Protein AF-A0A1Y6BQ64-F1 (afdb_monomer_lite)

pLDDT: mean 78.05, std 11.71, range [38.41, 90.88]

Sequence (119 aa):
MSRIVDLTEYKQQRKKLFLEKNKTFLDDYIRGFIYSHCQLSYDVFQQHYLNARQQDNEMAWDYLDFRDTLAEVVTDVIGASLWTDIQRQPWFRKGLLNRDEVMDRMISLFIIGAAVAEG

Secondary structure (DSSP, 8-state):
------HHHHHHHHHHHHHHHHHHHHHHHHHHHHHHH--S-HHHHHHHHHHHHHHTT-----HHHHHHHHHHHHHHHTHHHHHHHHHTSTT--BTTB-HHHHHHHHHHHHHTTTT----

Organism: NCBI:txid1513793

Radius of gyration: 17.94 Å; chains: 1; bounding box: 53×29×52 Å

Structure (mmCIF, N/CA/C/O backbone):
data_AF-A0A1Y6BQ64-F1
#
_entry.id   AF-A0A1Y6BQ64-F1
#
loop_
_atom_site.group_PDB
_atom_site.id
_atom_site.type_symbol
_atom_site.label_atom_id
_atom_site.label_alt_id
_atom_site.label_comp_id
_atom_site.label_asym_id
_atom_site.label_entity_id
_atom_site.label_seq_id
_atom_site.pdbx_PDB_ins_code
_atom_site.Cartn_x
_atom_site.Cartn_y
_atom_site.Cartn_z
_atom_site.occupancy
_atom_site.B_iso_or_equiv
_atom_site.auth_seq_id
_atom_site.auth_comp_id
_atom_site.auth_asym_id
_atom_site.auth_atom_id
_atom_site.pdbx_PDB_model_num
ATOM 1 N N . MET A 1 1 ? -37.102 1.822 22.777 1.00 38.41 1 MET A N 1
ATOM 2 C CA . MET A 1 1 ? -36.944 1.789 21.308 1.00 38.41 1 MET A CA 1
ATOM 3 C C . MET A 1 1 ? -35.532 1.318 21.004 1.00 38.41 1 MET A C 1
ATOM 5 O O . MET A 1 1 ? -34.594 2.068 21.242 1.00 38.41 1 MET A O 1
ATOM 9 N N . SER A 1 2 ? -35.367 0.056 20.606 1.00 43.22 2 SER A N 1
ATOM 10 C CA . SER A 1 2 ? -34.052 -0.482 20.241 1.00 43.22 2 SER A CA 1
ATOM 11 C C . SER A 1 2 ? -33.639 0.145 18.912 1.00 43.22 2 SER A C 1
ATOM 13 O O . SER A 1 2 ? -34.319 -0.056 17.907 1.00 43.22 2 SER A O 1
ATOM 15 N N . ARG A 1 3 ? -32.586 0.971 18.909 1.00 58.03 3 ARG A N 1
ATOM 16 C CA . ARG A 1 3 ? -31.975 1.432 17.660 1.00 58.03 3 ARG A CA 1
ATOM 17 C C . ARG A 1 3 ? -31.330 0.206 17.032 1.00 58.03 3 ARG A C 1
ATOM 19 O O . ARG A 1 3 ? -30.329 -0.285 17.546 1.00 58.03 3 ARG A O 1
ATOM 26 N N . ILE A 1 4 ? -31.927 -0.301 15.957 1.00 62.22 4 ILE A N 1
ATOM 27 C CA . ILE A 1 4 ? -31.268 -1.257 15.072 1.00 62.22 4 ILE A CA 1
ATOM 28 C C . ILE A 1 4 ? -30.112 -0.474 14.455 1.00 62.22 4 ILE A C 1
ATOM 30 O O . ILE A 1 4 ? -30.298 0.300 13.523 1.00 62.22 4 ILE A O 1
ATOM 34 N N . VAL A 1 5 ? -28.942 -0.567 15.081 1.00 62.44 5 VAL A N 1
ATOM 35 C CA . VAL A 1 5 ? -27.714 -0.019 14.520 1.00 62.44 5 VAL A CA 1
ATOM 36 C C . VAL A 1 5 ? -27.418 -0.867 13.297 1.00 62.44 5 VAL A C 1
ATOM 38 O O . VAL A 1 5 ? -27.227 -2.078 13.427 1.00 62.44 5 VAL A O 1
ATOM 41 N N . ASP A 1 6 ? -27.410 -0.243 12.122 1.00 77.94 6 ASP A N 1
ATOM 42 C CA . ASP A 1 6 ? -26.942 -0.908 10.918 1.00 77.94 6 ASP A CA 1
ATOM 43 C C . ASP A 1 6 ? -25.484 -1.321 11.155 1.00 77.94 6 ASP A C 1
ATOM 45 O O . ASP A 1 6 ? -24.572 -0.499 11.299 1.00 77.94 6 ASP A O 1
ATOM 49 N N . LEU A 1 7 ? -25.273 -2.632 11.270 1.00 75.12 7 LEU A N 1
ATOM 50 C CA . LEU A 1 7 ? -23.966 -3.222 11.537 1.00 75.12 7 LEU A CA 1
ATOM 51 C C . LEU A 1 7 ? -22.953 -2.857 10.445 1.00 75.12 7 LEU A C 1
ATOM 53 O O . LEU A 1 7 ? -21.749 -2.860 10.707 1.00 75.12 7 LEU A O 1
ATOM 57 N N . THR A 1 8 ? -23.425 -2.542 9.240 1.00 77.69 8 THR A N 1
ATOM 58 C CA . THR A 1 8 ? -22.608 -2.096 8.112 1.00 77.69 8 THR A CA 1
ATOM 59 C C . THR A 1 8 ? -22.094 -0.684 8.354 1.00 77.69 8 THR A C 1
ATOM 61 O O . THR A 1 8 ? -20.884 -0.455 8.303 1.00 77.69 8 THR A O 1
ATOM 64 N N . GLU A 1 9 ? -22.989 0.239 8.706 1.00 79.69 9 GLU A N 1
ATOM 65 C CA . GLU A 1 9 ? -22.650 1.635 8.992 1.00 79.69 9 GLU A CA 1
ATOM 66 C C . GLU A 1 9 ? -21.705 1.736 10.198 1.00 79.69 9 GLU A C 1
ATOM 68 O O . GLU A 1 9 ? -20.678 2.418 10.152 1.00 79.69 9 GLU A O 1
ATOM 73 N N . TYR A 1 10 ? -21.970 0.957 11.250 1.00 80.50 10 TYR A N 1
ATOM 74 C CA . TYR A 1 10 ? -21.099 0.891 12.422 1.00 80.50 10 TYR A CA 1
ATOM 75 C C . TYR A 1 10 ? -19.695 0.366 12.085 1.00 80.50 10 TYR A C 1
ATOM 77 O O . TYR A 1 10 ? -18.691 0.919 12.542 1.00 80.50 10 TYR A O 1
ATOM 85 N N . LYS A 1 11 ? -19.589 -0.684 11.257 1.00 79.38 11 LYS A N 1
ATOM 86 C CA . LYS A 1 11 ? -18.289 -1.202 10.795 1.00 79.38 11 LYS A CA 1
ATOM 87 C C . LYS A 1 11 ? -17.524 -0.159 9.981 1.00 79.38 11 LYS A C 1
ATOM 89 O O . LYS A 1 11 ? -16.321 -0.006 10.194 1.00 79.38 11 LYS A O 1
ATOM 94 N N . GLN A 1 12 ? -18.203 0.570 9.096 1.00 82.94 12 GLN A N 1
ATOM 95 C CA . GLN A 1 12 ? -17.594 1.626 8.285 1.00 82.94 12 GLN A CA 1
ATOM 96 C C . GLN A 1 12 ? -17.101 2.797 9.141 1.00 82.94 12 GLN A C 1
ATOM 98 O O . GLN A 1 12 ? -15.953 3.213 8.990 1.00 82.94 12 GLN A O 1
ATOM 103 N N . GLN A 1 13 ? -17.901 3.276 10.100 1.00 84.19 13 GLN A N 1
ATOM 104 C CA . GLN A 1 13 ? -17.470 4.321 11.037 1.00 84.19 13 GLN A CA 1
ATOM 105 C C . GLN A 1 13 ? -16.260 3.879 11.861 1.00 84.19 13 GLN A C 1
ATOM 107 O O . GLN A 1 13 ? -15.291 4.625 12.006 1.00 84.19 13 GLN A O 1
ATOM 112 N N . ARG A 1 14 ? -16.267 2.636 12.356 1.00 84.19 14 ARG A N 1
ATOM 113 C CA . ARG A 1 14 ? -15.150 2.096 13.140 1.00 84.19 14 ARG A CA 1
ATOM 114 C C . ARG A 1 14 ? -13.875 1.961 12.307 1.00 84.19 14 ARG A C 1
ATOM 116 O O . ARG A 1 14 ? -12.790 2.231 12.819 1.00 84.19 14 ARG A O 1
ATOM 123 N N . LYS A 1 15 ? -14.000 1.574 11.033 1.00 85.50 15 LYS A N 1
ATOM 124 C CA . LYS A 1 15 ? -12.892 1.551 10.070 1.00 85.50 15 LYS A CA 1
ATOM 125 C C . LYS A 1 15 ? -12.350 2.954 9.814 1.00 85.50 15 LYS A C 1
ATOM 127 O O . LYS A 1 15 ? -11.143 3.148 9.903 1.00 85.50 15 LYS A O 1
ATOM 132 N N . LYS A 1 16 ? -13.224 3.931 9.567 1.00 84.56 16 LYS A N 1
ATOM 133 C CA . LYS A 1 16 ? -12.837 5.327 9.331 1.00 84.56 16 LYS A CA 1
ATOM 134 C C . LYS A 1 16 ? -12.058 5.905 10.513 1.00 84.56 16 LYS A C 1
ATOM 136 O O . LYS A 1 16 ? -10.947 6.381 10.321 1.00 84.56 16 LYS A O 1
ATOM 141 N N . LEU A 1 17 ? -12.580 5.767 11.733 1.00 86.38 17 LEU A N 1
ATOM 142 C CA . LEU A 1 17 ? -11.907 6.232 12.953 1.00 86.38 17 LEU A CA 1
ATOM 143 C C . LEU A 1 17 ? -10.559 5.537 13.180 1.00 86.38 17 LEU A C 1
ATOM 145 O O . LEU A 1 17 ? -9.589 6.162 13.605 1.0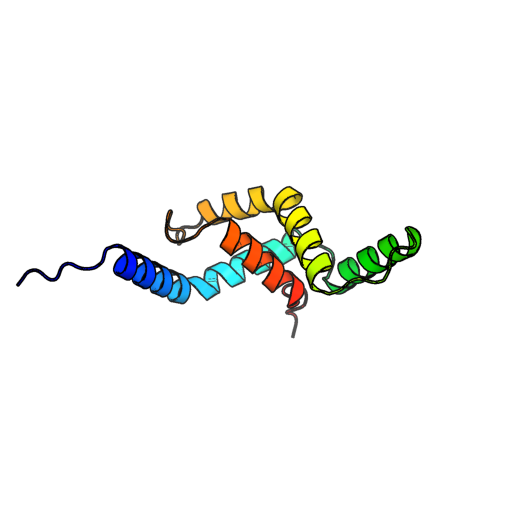0 86.38 17 LEU A O 1
ATOM 149 N N . PHE A 1 18 ? -10.489 4.233 12.900 1.00 86.88 18 PHE A N 1
ATOM 150 C CA . PHE A 1 18 ? -9.239 3.485 12.980 1.00 86.88 18 PHE A CA 1
ATOM 151 C C . PHE A 1 18 ? -8.205 4.009 11.982 1.00 86.88 18 PHE A C 1
ATOM 153 O O . PHE A 1 18 ? -7.061 4.239 12.372 1.00 86.88 18 PHE A O 1
ATOM 160 N N . LEU A 1 19 ? -8.607 4.217 10.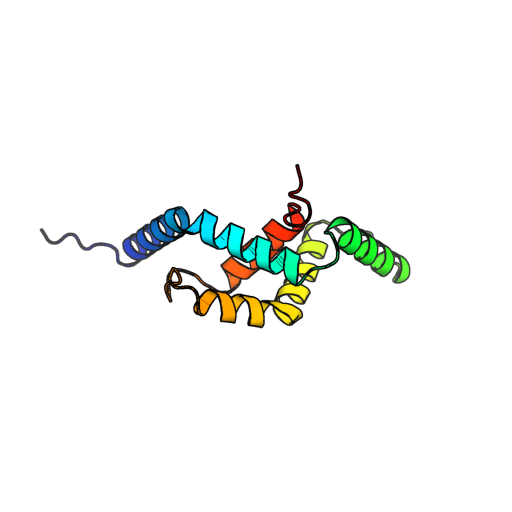727 1.00 82.94 19 LEU A N 1
ATOM 161 C CA . LEU A 1 19 ? -7.734 4.752 9.693 1.00 82.94 19 LEU A CA 1
ATOM 162 C C . LEU A 1 19 ? -7.287 6.167 10.041 1.00 82.94 19 LEU A C 1
ATOM 164 O O . LEU A 1 19 ? -6.097 6.410 10.019 1.00 82.94 19 LEU A O 1
ATOM 168 N N . GLU A 1 20 ? -8.178 7.067 10.453 1.00 85.31 20 GLU A N 1
ATOM 169 C CA . GLU A 1 20 ? -7.812 8.435 10.848 1.00 85.31 20 GLU A CA 1
ATOM 170 C C . GLU A 1 20 ? -6.786 8.457 11.987 1.00 85.31 20 GLU A C 1
ATOM 172 O O . GLU A 1 20 ? -5.801 9.189 11.916 1.00 85.31 20 GLU A O 1
ATOM 177 N N . LYS A 1 21 ? -6.964 7.606 13.004 1.00 85.94 21 LYS A N 1
ATOM 178 C CA . LYS A 1 21 ? -6.049 7.536 14.149 1.00 85.94 21 LYS A CA 1
ATOM 179 C C . LYS A 1 21 ? -4.688 6.926 13.804 1.00 85.94 21 LYS A C 1
ATOM 181 O O . LYS A 1 21 ? -3.687 7.304 14.405 1.00 85.94 21 LYS A O 1
ATOM 186 N N . ASN A 1 22 ? -4.652 5.960 12.887 1.00 84.75 22 ASN A N 1
ATOM 187 C CA . ASN A 1 22 ? -3.440 5.198 12.570 1.00 84.75 22 ASN A CA 1
ATOM 188 C C . ASN A 1 22 ? -2.847 5.544 11.197 1.00 84.75 22 ASN A C 1
ATOM 190 O O . ASN A 1 22 ? -1.872 4.920 10.787 1.00 84.75 22 ASN A O 1
ATOM 194 N N . LYS A 1 23 ? -3.406 6.540 10.497 1.00 82.88 23 LYS A N 1
ATOM 195 C CA . LYS A 1 23 ? -3.005 6.952 9.146 1.00 82.88 23 LYS A CA 1
ATOM 196 C C . LYS A 1 23 ? -1.520 7.272 9.085 1.00 82.88 23 LYS A C 1
ATOM 198 O O . LYS A 1 23 ? -0.834 6.746 8.217 1.00 82.88 23 LYS A O 1
ATOM 203 N N . THR A 1 24 ? -1.052 8.094 10.022 1.00 85.69 24 THR A N 1
ATOM 204 C CA . THR A 1 24 ? 0.345 8.525 10.107 1.00 85.69 24 THR A CA 1
ATOM 205 C C . THR A 1 24 ? 1.269 7.343 10.371 1.00 85.69 24 THR A C 1
ATOM 207 O O . THR A 1 24 ? 2.213 7.148 9.624 1.00 85.69 24 THR A O 1
ATOM 210 N N . PHE A 1 25 ? 0.940 6.475 11.336 1.00 86.12 25 PHE A N 1
ATOM 211 C CA . PHE A 1 25 ? 1.737 5.272 11.611 1.00 86.12 25 PHE A CA 1
ATOM 212 C C . PHE A 1 25 ? 1.822 4.334 10.406 1.00 86.12 25 PHE A C 1
ATOM 214 O O . PHE A 1 25 ? 2.885 3.790 10.128 1.00 86.12 25 PHE A O 1
ATOM 221 N N . LEU A 1 26 ? 0.711 4.150 9.687 1.00 87.44 26 LEU A N 1
ATOM 222 C CA . LEU A 1 26 ? 0.679 3.346 8.472 1.00 87.44 26 LEU A CA 1
ATOM 223 C C . LEU A 1 26 ? 1.522 3.984 7.358 1.00 87.44 26 LEU A C 1
ATOM 225 O O . LEU A 1 26 ? 2.285 3.277 6.709 1.00 87.44 26 LEU A O 1
ATOM 229 N N . ASP A 1 27 ? 1.396 5.296 7.147 1.00 88.12 27 ASP A N 1
ATOM 230 C CA . ASP A 1 27 ? 2.171 6.027 6.137 1.00 88.12 27 ASP A CA 1
ATOM 231 C C . ASP A 1 27 ? 3.670 5.993 6.441 1.00 88.12 27 ASP A C 1
ATOM 233 O O . ASP A 1 27 ? 4.457 5.652 5.564 1.00 88.12 27 ASP A O 1
ATOM 237 N N . ASP A 1 28 ? 4.068 6.284 7.678 1.00 87.06 28 ASP A N 1
ATOM 238 C CA . ASP A 1 28 ? 5.470 6.286 8.101 1.00 87.06 28 ASP A CA 1
ATOM 239 C C . ASP A 1 28 ? 6.084 4.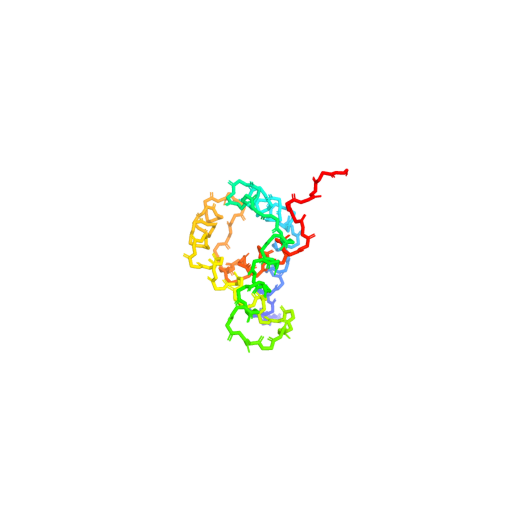888 8.009 1.00 87.06 28 ASP A C 1
ATOM 241 O O . ASP A 1 28 ? 7.214 4.730 7.546 1.00 87.06 28 ASP A O 1
ATOM 245 N N . TYR A 1 29 ? 5.319 3.856 8.376 1.00 88.81 29 TYR A N 1
ATOM 246 C CA . TYR A 1 29 ? 5.758 2.474 8.234 1.00 88.81 29 TYR A CA 1
ATOM 247 C C . TYR A 1 29 ? 5.985 2.098 6.765 1.00 88.81 29 TYR A C 1
ATOM 249 O O . TYR A 1 29 ? 7.041 1.574 6.415 1.00 88.81 29 TYR A O 1
ATOM 257 N N . ILE A 1 30 ? 5.018 2.399 5.892 1.00 88.31 30 ILE A N 1
ATOM 258 C CA . ILE A 1 30 ? 5.128 2.118 4.456 1.00 88.31 30 ILE A CA 1
ATOM 259 C C . ILE A 1 30 ? 6.276 2.920 3.829 1.00 88.31 30 ILE A C 1
ATOM 261 O O . ILE A 1 30 ? 7.018 2.373 3.020 1.00 88.31 30 ILE A O 1
ATOM 265 N N . ARG A 1 31 ? 6.479 4.182 4.222 1.00 86.19 31 ARG A N 1
ATOM 266 C CA . ARG A 1 31 ? 7.621 4.995 3.774 1.00 86.19 31 ARG A CA 1
ATOM 267 C C . ARG A 1 31 ? 8.952 4.371 4.176 1.00 86.19 31 ARG A C 1
ATOM 269 O O . ARG A 1 31 ? 9.824 4.228 3.328 1.00 86.19 31 ARG A O 1
ATOM 276 N N . GLY A 1 32 ? 9.092 3.948 5.433 1.00 84.31 32 GLY A N 1
ATOM 277 C CA . GLY A 1 32 ? 10.294 3.255 5.903 1.00 84.31 32 GLY A CA 1
ATOM 278 C C . GLY A 1 32 ? 10.532 1.932 5.170 1.00 84.31 32 GLY A C 1
ATOM 279 O O . GLY A 1 32 ? 11.670 1.590 4.841 1.00 84.31 32 GLY A O 1
ATOM 280 N N . PHE A 1 33 ? 9.459 1.209 4.848 1.00 85.44 33 PHE A N 1
ATOM 281 C CA . PHE A 1 33 ? 9.533 -0.002 4.038 1.00 85.44 33 PHE A CA 1
ATOM 282 C C . PHE A 1 33 ? 10.004 0.294 2.607 1.00 85.44 33 PHE A C 1
ATOM 284 O O . PHE A 1 33 ? 10.938 -0.348 2.134 1.00 85.44 33 PHE A O 1
ATOM 291 N N . ILE A 1 34 ? 9.419 1.300 1.947 1.00 83.19 34 ILE A N 1
ATOM 292 C CA . ILE A 1 34 ? 9.830 1.759 0.612 1.00 83.19 34 ILE A CA 1
ATOM 293 C C . ILE A 1 34 ? 11.302 2.173 0.631 1.00 83.19 34 ILE A C 1
ATOM 295 O O . ILE A 1 34 ? 12.062 1.711 -0.205 1.00 83.19 34 ILE A O 1
ATOM 299 N N . TYR A 1 35 ? 11.729 2.974 1.605 1.00 80.06 35 TYR A N 1
ATOM 300 C CA . TYR A 1 35 ? 13.116 3.431 1.697 1.00 80.06 35 TYR A CA 1
ATOM 301 C C . TYR A 1 35 ? 14.114 2.275 1.869 1.00 80.06 35 TYR A C 1
ATOM 303 O O . TYR A 1 35 ? 15.210 2.299 1.317 1.00 80.06 35 TYR A O 1
ATOM 311 N N . SER A 1 36 ? 13.738 1.238 2.622 1.00 80.38 36 SER A N 1
ATOM 312 C CA . SER A 1 36 ? 14.613 0.087 2.878 1.00 80.38 36 SER A CA 1
ATOM 313 C C . SER A 1 36 ? 14.634 -0.949 1.750 1.00 80.38 36 SER A C 1
ATOM 315 O O . SER A 1 36 ? 15.645 -1.631 1.591 1.00 80.38 36 SER A O 1
ATOM 317 N N . HIS A 1 37 ? 13.552 -1.077 0.976 1.00 77.31 37 HIS A N 1
ATOM 318 C CA . HIS A 1 37 ? 13.392 -2.150 -0.017 1.00 77.31 37 HIS A CA 1
ATOM 319 C C . HIS A 1 37 ? 13.357 -1.662 -1.473 1.00 77.31 37 HIS A C 1
ATOM 321 O O . HIS A 1 37 ? 13.670 -2.436 -2.375 1.00 77.31 37 HIS A O 1
ATOM 327 N N . CYS A 1 38 ? 13.024 -0.395 -1.724 1.00 74.94 38 CYS A N 1
ATOM 328 C CA . CYS A 1 38 ? 13.008 0.206 -3.055 1.00 74.94 38 CYS A CA 1
ATOM 329 C C . CYS A 1 38 ? 14.194 1.167 -3.201 1.00 74.94 38 CYS A C 1
ATOM 331 O O . CYS A 1 38 ? 14.143 2.314 -2.769 1.00 74.94 38 CYS A O 1
ATOM 333 N N . GLN A 1 39 ? 15.267 0.701 -3.841 1.00 69.75 39 GLN A N 1
ATOM 334 C CA . GLN A 1 39 ? 16.483 1.500 -4.065 1.00 69.75 39 GLN A CA 1
ATOM 335 C C . GLN A 1 39 ? 16.381 2.470 -5.252 1.00 69.75 39 GLN A C 1
ATOM 337 O O . GLN A 1 39 ? 17.273 3.289 -5.458 1.00 69.75 39 GLN A O 1
ATOM 342 N N . LEU A 1 40 ? 15.323 2.363 -6.057 1.00 69.88 40 LEU A N 1
ATOM 343 C CA . LEU A 1 40 ? 15.119 3.177 -7.251 1.00 69.88 40 LEU A CA 1
ATOM 344 C C . LEU A 1 40 ? 13.954 4.139 -7.027 1.00 69.88 40 LEU A C 1
ATOM 346 O O . LEU A 1 40 ? 12.910 3.747 -6.499 1.00 69.88 40 LEU A O 1
ATOM 350 N N . SER A 1 41 ? 14.134 5.391 -7.447 1.00 71.44 41 SER A N 1
ATOM 351 C CA . SER A 1 41 ? 13.072 6.393 -7.411 1.00 71.44 41 SER A CA 1
ATOM 352 C C . SER A 1 41 ? 11.999 6.103 -8.463 1.00 71.44 41 SER A C 1
ATOM 354 O O . SER A 1 41 ? 12.224 5.376 -9.437 1.00 71.44 41 SER A O 1
ATOM 356 N N . TYR A 1 42 ? 10.829 6.715 -8.276 1.00 73.56 42 TYR A N 1
ATOM 357 C CA . TYR A 1 42 ? 9.741 6.687 -9.250 1.00 73.56 42 TYR A CA 1
ATOM 358 C C . TYR A 1 42 ? 10.213 7.107 -10.652 1.00 73.56 42 TYR A C 1
ATOM 360 O O . TYR A 1 42 ? 9.915 6.412 -11.619 1.00 73.56 42 TYR A O 1
ATOM 368 N N . ASP A 1 43 ? 11.018 8.170 -10.755 1.00 73.75 43 ASP A N 1
ATOM 369 C CA . ASP A 1 43 ? 11.515 8.679 -12.040 1.00 73.75 43 ASP A CA 1
ATOM 370 C C . ASP A 1 43 ? 12.348 7.636 -12.792 1.00 73.75 43 ASP A C 1
ATOM 372 O O . ASP A 1 43 ? 12.226 7.488 -14.007 1.00 73.75 43 ASP A O 1
ATOM 376 N N . VAL A 1 44 ? 13.165 6.870 -12.063 1.00 74.75 44 VAL A N 1
ATOM 377 C CA . VAL A 1 44 ? 13.984 5.804 -12.647 1.00 74.75 44 VAL A CA 1
ATOM 378 C C . VAL A 1 44 ? 13.092 4.667 -13.147 1.00 74.75 44 VAL A C 1
ATOM 380 O O . VAL A 1 44 ? 13.262 4.208 -14.276 1.00 74.75 44 VAL A O 1
ATOM 383 N N . PHE A 1 45 ? 12.091 4.256 -12.364 1.00 75.81 45 PHE A N 1
ATOM 384 C CA . PHE A 1 45 ? 11.108 3.257 -12.799 1.00 75.81 45 PHE A CA 1
ATOM 385 C C . PHE A 1 45 ? 10.317 3.712 -14.031 1.00 75.81 45 PHE A C 1
ATOM 387 O O . PHE A 1 45 ? 10.146 2.935 -14.972 1.00 75.81 45 PHE A O 1
ATOM 394 N N . GLN A 1 46 ? 9.874 4.970 -14.056 1.00 76.25 46 GLN A N 1
ATOM 395 C CA . GLN A 1 46 ? 9.142 5.538 -15.182 1.00 76.25 46 GLN A CA 1
ATOM 396 C C . GLN A 1 46 ? 10.009 5.571 -16.446 1.00 76.25 46 GLN A C 1
ATOM 398 O O . GLN A 1 46 ? 9.549 5.176 -17.516 1.00 76.25 46 GLN A O 1
ATOM 403 N N . GLN A 1 47 ? 11.275 5.983 -16.337 1.00 79.50 47 GLN A N 1
ATOM 404 C CA . GLN A 1 47 ? 12.204 5.967 -17.467 1.00 79.50 47 GLN A CA 1
ATOM 405 C C . GLN A 1 47 ? 12.464 4.549 -17.982 1.00 79.50 47 GLN A C 1
ATOM 407 O O . GLN A 1 47 ? 12.439 4.335 -19.192 1.00 79.50 47 GLN A O 1
ATOM 412 N N . HIS A 1 48 ? 12.671 3.570 -17.097 1.00 80.19 48 HIS A N 1
ATOM 413 C CA . HIS A 1 48 ? 12.846 2.176 -17.509 1.00 80.19 48 HIS A CA 1
ATOM 414 C C . HIS A 1 48 ? 11.622 1.631 -18.240 1.00 80.19 48 HIS A C 1
ATOM 416 O O . HIS A 1 48 ? 11.776 0.997 -19.282 1.00 80.19 48 HIS A O 1
ATOM 422 N N . TYR A 1 49 ? 10.424 1.917 -17.733 1.00 76.31 49 TYR A N 1
ATOM 423 C CA . TYR A 1 49 ? 9.180 1.514 -18.377 1.00 76.31 49 TYR A CA 1
ATOM 424 C C . TYR A 1 49 ? 9.028 2.149 -19.768 1.00 76.31 49 TYR A C 1
ATOM 426 O O . TYR A 1 49 ? 8.776 1.440 -20.741 1.00 76.31 49 TYR A O 1
ATOM 434 N N . LEU A 1 50 ? 9.256 3.463 -19.896 1.00 78.62 50 LEU A N 1
ATOM 435 C CA . LEU A 1 50 ? 9.188 4.156 -21.187 1.00 78.62 50 LEU A CA 1
ATOM 436 C C . LEU A 1 50 ? 10.215 3.608 -22.187 1.00 78.62 50 LEU A C 1
ATOM 438 O O . LEU A 1 50 ? 9.883 3.404 -23.352 1.00 78.62 50 LEU A O 1
ATOM 442 N N . ASN A 1 51 ? 11.440 3.333 -21.733 1.00 81.69 51 ASN A N 1
ATOM 443 C CA . ASN A 1 51 ? 12.496 2.780 -22.577 1.00 81.69 51 ASN A CA 1
ATOM 444 C C . ASN A 1 51 ? 12.168 1.356 -23.052 1.00 81.69 51 ASN A C 1
ATOM 446 O O . ASN A 1 51 ? 12.406 1.043 -24.216 1.00 81.69 51 ASN A O 1
ATOM 450 N N . ALA A 1 52 ? 11.610 0.507 -22.182 1.00 79.31 52 ALA A N 1
ATOM 451 C CA . ALA A 1 52 ? 11.199 -0.850 -22.542 1.00 79.31 52 ALA A CA 1
ATOM 452 C C . ALA A 1 52 ? 10.074 -0.834 -23.591 1.00 79.31 52 ALA A C 1
ATOM 454 O O . ALA A 1 52 ? 10.199 -1.449 -24.645 1.00 79.31 52 ALA A O 1
ATOM 455 N N . ARG A 1 53 ? 9.029 -0.026 -23.371 1.00 74.31 53 ARG A N 1
ATOM 456 C CA . ARG A 1 53 ? 7.913 0.115 -24.323 1.00 74.31 53 ARG A CA 1
ATOM 457 C C . ARG A 1 53 ? 8.357 0.689 -25.676 1.00 74.31 53 ARG A C 1
ATOM 459 O O . ARG A 1 53 ? 7.876 0.252 -26.717 1.00 74.31 53 ARG A O 1
ATOM 466 N N . GLN A 1 54 ? 9.310 1.628 -25.679 1.00 74.69 54 GLN A N 1
ATOM 467 C CA . GLN A 1 54 ? 9.907 2.149 -26.916 1.00 74.69 54 GLN A CA 1
ATOM 468 C C . GLN A 1 54 ? 10.693 1.083 -27.690 1.00 74.69 54 GLN A C 1
ATOM 470 O O . GLN A 1 54 ? 10.656 1.085 -28.920 1.00 74.69 54 GLN A O 1
ATOM 475 N N . GLN A 1 55 ? 11.399 0.180 -27.001 1.00 76.50 55 GLN A N 1
ATOM 476 C CA . GLN A 1 55 ? 12.109 -0.931 -27.644 1.00 76.50 55 GLN A CA 1
ATOM 477 C C . GLN A 1 55 ? 11.147 -1.927 -28.299 1.00 76.50 55 GLN A C 1
ATOM 479 O O . GLN A 1 55 ? 11.431 -2.405 -29.397 1.00 76.50 55 GLN A O 1
ATOM 484 N N . ASP A 1 56 ? 9.992 -2.162 -27.678 1.00 76.56 56 ASP A N 1
ATOM 485 C CA . ASP A 1 56 ? 8.950 -3.053 -28.198 1.00 76.56 56 ASP A CA 1
ATOM 486 C C . ASP A 1 56 ? 8.054 -2.390 -29.265 1.00 76.56 56 ASP A C 1
ATOM 488 O O . ASP A 1 56 ? 7.136 -3.012 -29.801 1.00 76.56 56 ASP A O 1
ATOM 492 N N . ASN A 1 57 ? 8.363 -1.141 -29.643 1.00 66.75 57 ASN A N 1
ATOM 493 C CA . ASN A 1 57 ? 7.630 -0.344 -30.631 1.00 66.75 57 ASN A CA 1
ATOM 494 C C . ASN A 1 57 ? 6.146 -0.147 -30.261 1.00 66.75 57 ASN A C 1
ATOM 496 O O . ASN A 1 57 ? 5.281 0.031 -31.125 1.00 66.75 57 ASN A O 1
ATOM 500 N N . GLU A 1 58 ? 5.855 -0.186 -28.963 1.00 65.62 58 GLU A N 1
ATOM 501 C CA . GLU A 1 58 ? 4.536 0.062 -28.409 1.00 65.62 58 GLU A CA 1
ATOM 502 C C . GLU A 1 58 ? 4.352 1.568 -28.179 1.00 65.62 58 GLU A C 1
ATOM 504 O O . GLU A 1 58 ? 5.289 2.307 -27.862 1.00 65.62 58 GLU A O 1
ATOM 509 N N . MET A 1 59 ? 3.131 2.061 -28.396 1.00 60.03 59 MET A N 1
ATOM 510 C CA . MET A 1 59 ? 2.811 3.479 -28.227 1.00 60.03 59 MET A CA 1
ATOM 511 C C . MET A 1 59 ? 3.095 3.900 -26.772 1.00 60.03 59 MET A C 1
ATOM 513 O O . MET A 1 59 ? 2.907 3.111 -25.853 1.00 60.03 59 MET A O 1
ATOM 517 N N . ALA A 1 60 ? 3.556 5.132 -26.539 1.00 56.94 60 ALA A N 1
ATOM 518 C CA . ALA A 1 60 ? 3.756 5.637 -25.179 1.00 56.94 60 ALA A CA 1
ATOM 519 C C . ALA A 1 60 ? 2.394 5.732 -24.465 1.00 56.94 60 ALA A C 1
ATOM 521 O O . ALA A 1 60 ? 1.517 6.474 -24.913 1.00 56.94 60 ALA A O 1
ATOM 522 N N . TRP A 1 61 ? 2.203 4.933 -23.414 1.00 61.44 61 TRP A N 1
ATOM 523 C CA . TRP A 1 61 ? 0.921 4.768 -22.720 1.00 61.44 61 TRP A CA 1
ATOM 524 C C . TRP A 1 61 ? 0.783 5.631 -21.460 1.00 61.44 61 TRP A C 1
ATOM 526 O O . TRP A 1 61 ? 1.751 6.175 -20.927 1.00 61.44 61 TRP A O 1
ATOM 536 N N . ASP A 1 62 ? -0.479 5.778 -21.052 1.00 69.81 62 ASP A N 1
ATOM 537 C CA . ASP A 1 62 ? -0.996 6.657 -20.002 1.00 69.81 62 ASP A CA 1
ATOM 538 C C . ASP A 1 62 ? -0.552 6.228 -18.588 1.00 69.81 62 ASP A C 1
ATOM 540 O O . ASP A 1 62 ? -0.222 5.069 -18.330 1.00 69.81 62 ASP A O 1
ATOM 544 N N . TYR A 1 63 ? -0.605 7.167 -17.641 1.00 68.94 63 TYR A N 1
ATOM 545 C CA . TYR A 1 63 ? -0.274 6.989 -16.221 1.00 68.94 63 TYR A CA 1
ATOM 546 C C . TYR A 1 63 ? -0.971 5.776 -15.576 1.00 68.94 63 TYR A C 1
ATOM 548 O O . TYR A 1 63 ? -0.419 5.154 -14.666 1.00 68.94 63 TYR A O 1
ATOM 556 N N . LEU A 1 64 ? -2.171 5.428 -16.051 1.00 73.81 64 LEU A N 1
ATOM 557 C CA . LEU A 1 64 ? -2.946 4.289 -15.559 1.00 73.81 64 LEU A CA 1
ATOM 558 C C . LEU A 1 64 ? -2.261 2.942 -15.836 1.00 73.81 64 LEU A C 1
ATOM 560 O O . LEU A 1 64 ? -2.162 2.132 -14.921 1.00 73.81 64 LEU A O 1
ATOM 564 N N . ASP A 1 65 ? -1.709 2.732 -17.033 1.00 77.75 65 ASP A N 1
ATOM 565 C CA . ASP A 1 65 ? -1.054 1.460 -17.383 1.00 77.75 65 ASP A CA 1
ATOM 566 C C . ASP A 1 65 ? 0.251 1.261 -16.609 1.00 77.75 65 ASP A C 1
ATOM 568 O O . ASP A 1 65 ? 0.548 0.173 -16.109 1.00 77.75 65 ASP A O 1
ATOM 572 N N . PHE A 1 66 ? 1.010 2.347 -16.434 1.00 76.25 66 PHE A N 1
ATOM 573 C CA . PHE A 1 66 ? 2.199 2.334 -15.589 1.00 76.25 66 PHE A CA 1
ATOM 574 C C . PHE A 1 66 ? 1.844 1.999 -14.135 1.00 76.25 66 PHE A C 1
ATOM 576 O O . PHE A 1 66 ? 2.523 1.190 -13.503 1.00 76.25 66 PHE A O 1
ATOM 583 N N . ARG A 1 67 ? 0.775 2.604 -13.599 1.00 80.56 67 ARG A N 1
ATOM 584 C CA . ARG A 1 67 ? 0.313 2.338 -12.232 1.00 80.56 67 ARG A CA 1
ATOM 585 C C . ARG A 1 67 ? -0.102 0.880 -12.058 1.00 80.56 67 ARG A C 1
ATOM 587 O O . ARG A 1 67 ? 0.251 0.298 -11.036 1.00 80.56 67 ARG A O 1
ATOM 594 N N . ASP A 1 68 ? -0.814 0.308 -13.021 1.00 82.69 68 ASP A N 1
ATOM 595 C CA . ASP A 1 68 ? -1.279 -1.079 -12.954 1.00 82.69 68 ASP A CA 1
ATOM 596 C C . ASP A 1 68 ? -0.101 -2.059 -13.041 1.00 82.69 68 ASP A C 1
ATOM 598 O O . ASP A 1 68 ? 0.034 -2.937 -12.190 1.00 82.69 68 ASP A O 1
ATOM 602 N N . THR A 1 69 ? 0.842 -1.818 -13.957 1.00 80.31 69 THR A N 1
ATOM 603 C CA . THR A 1 69 ? 2.092 -2.593 -14.048 1.00 80.31 69 THR A CA 1
ATOM 604 C C . THR A 1 69 ? 2.892 -2.520 -12.742 1.00 80.31 69 THR A C 1
ATOM 606 O O . THR A 1 69 ? 3.385 -3.524 -12.227 1.00 80.31 69 THR A O 1
ATOM 609 N N . LEU A 1 70 ? 3.012 -1.324 -12.160 1.00 81.25 70 LEU A N 1
ATOM 610 C CA . LEU A 1 70 ? 3.686 -1.134 -10.879 1.00 81.25 70 LEU A CA 1
ATOM 611 C C . LEU A 1 70 ? 2.944 -1.858 -9.746 1.00 81.25 70 LEU A C 1
ATOM 613 O O . LEU A 1 70 ? 3.587 -2.420 -8.861 1.00 81.25 70 LEU A O 1
ATOM 617 N N . ALA A 1 71 ? 1.610 -1.861 -9.767 1.00 84.12 71 ALA A N 1
ATOM 618 C CA . ALA A 1 71 ? 0.793 -2.543 -8.774 1.00 84.12 71 ALA A CA 1
ATOM 619 C C . ALA A 1 71 ? 1.012 -4.056 -8.791 1.00 84.12 71 ALA A C 1
ATOM 621 O O . ALA A 1 71 ? 1.154 -4.657 -7.722 1.00 84.12 71 ALA A O 1
ATOM 622 N N . GLU A 1 72 ? 1.093 -4.653 -9.978 1.00 83.19 72 GLU A N 1
ATOM 623 C CA . GLU A 1 72 ? 1.411 -6.071 -10.158 1.00 83.19 72 GLU A CA 1
ATOM 624 C C . GLU A 1 72 ? 2.795 -6.393 -9.590 1.00 83.19 72 GLU A C 1
ATOM 626 O O . GLU A 1 72 ? 2.920 -7.213 -8.678 1.00 83.19 72 GLU A O 1
ATOM 631 N N . VAL A 1 73 ? 3.826 -5.660 -10.023 1.00 78.44 73 VAL A N 1
ATOM 632 C CA . VAL A 1 73 ? 5.209 -5.875 -9.569 1.00 78.44 73 VAL A CA 1
ATOM 633 C C . VAL A 1 73 ? 5.336 -5.714 -8.053 1.00 78.44 73 VAL A C 1
ATOM 635 O O . VAL A 1 73 ? 5.953 -6.543 -7.382 1.00 78.44 73 VAL A O 1
ATOM 638 N N . VAL A 1 74 ? 4.737 -4.668 -7.478 1.00 80.56 74 VAL A N 1
ATOM 639 C CA . VAL A 1 74 ? 4.765 -4.438 -6.028 1.00 80.56 74 VAL A CA 1
ATOM 640 C C . VAL A 1 74 ? 4.062 -5.574 -5.288 1.00 80.56 74 VAL A C 1
ATOM 642 O O . VAL A 1 74 ? 4.590 -6.070 -4.289 1.00 80.56 74 VAL A O 1
ATOM 645 N N . THR A 1 75 ? 2.899 -6.008 -5.771 1.00 81.38 75 THR A N 1
ATOM 646 C CA . THR A 1 75 ? 2.100 -7.060 -5.131 1.00 81.38 75 THR A CA 1
ATOM 647 C C . THR A 1 75 ? 2.818 -8.407 -5.139 1.00 81.38 75 THR A C 1
ATOM 649 O O . THR A 1 75 ? 2.790 -9.104 -4.114 1.00 81.38 75 THR A O 1
ATOM 652 N N . ASP A 1 76 ? 3.489 -8.730 -6.244 1.00 80.75 76 ASP A N 1
ATOM 653 C CA . ASP A 1 76 ? 4.157 -10.012 -6.469 1.00 80.75 76 ASP A CA 1
ATOM 654 C C . ASP A 1 76 ? 5.524 -10.098 -5.790 1.00 80.75 76 ASP A C 1
ATOM 656 O O . ASP A 1 76 ? 5.849 -11.115 -5.175 1.00 80.75 76 ASP A O 1
ATOM 660 N N . VAL A 1 77 ? 6.323 -9.029 -5.849 1.00 80.19 77 VAL A N 1
ATOM 661 C CA . VAL A 1 77 ? 7.707 -9.054 -5.351 1.00 80.19 77 VAL A CA 1
ATOM 662 C C . VAL A 1 77 ? 7.773 -8.774 -3.850 1.00 80.19 77 VAL A C 1
ATOM 664 O O . VAL A 1 77 ? 8.513 -9.435 -3.123 1.00 80.19 77 VAL A O 1
ATOM 667 N N . ILE A 1 78 ? 7.010 -7.790 -3.364 1.00 80.81 78 ILE A N 1
ATOM 668 C CA . ILE A 1 78 ? 7.211 -7.208 -2.022 1.00 80.81 78 ILE A CA 1
ATOM 669 C C . ILE A 1 78 ? 5.933 -7.186 -1.178 1.00 80.81 78 ILE A C 1
ATOM 671 O O . ILE A 1 78 ? 5.998 -7.129 0.053 1.00 80.81 78 ILE A O 1
ATOM 675 N N . GLY A 1 79 ? 4.765 -7.300 -1.811 1.00 83.31 79 GLY A N 1
ATOM 676 C CA . GLY A 1 79 ? 3.469 -7.125 -1.166 1.00 83.31 79 GLY A CA 1
ATOM 677 C C . GLY A 1 79 ? 3.159 -8.167 -0.094 1.00 83.31 79 GLY A C 1
ATOM 678 O O . GLY A 1 79 ? 2.519 -7.851 0.911 1.00 83.31 79 GLY A O 1
ATOM 679 N N . ALA A 1 80 ? 3.632 -9.406 -0.260 1.00 86.62 80 ALA A N 1
ATOM 680 C CA . ALA A 1 80 ? 3.503 -10.442 0.766 1.00 86.62 80 ALA A CA 1
ATOM 681 C C . ALA A 1 80 ? 4.342 -10.131 2.020 1.00 86.62 80 ALA A C 1
ATOM 683 O O . ALA A 1 80 ? 3.869 -10.332 3.143 1.00 86.62 80 ALA A O 1
ATOM 684 N N . SER A 1 81 ? 5.556 -9.605 1.830 1.00 87.38 81 SER A N 1
ATOM 685 C CA . SER A 1 81 ? 6.454 -9.221 2.925 1.00 87.38 81 SER A CA 1
ATOM 686 C C . SER A 1 81 ? 5.877 -8.042 3.711 1.00 87.38 81 SER A C 1
ATOM 688 O O . SER A 1 81 ? 5.619 -8.164 4.909 1.00 87.38 81 SER A O 1
ATOM 690 N N . LEU A 1 82 ? 5.525 -6.953 3.011 1.00 88.19 82 LEU A N 1
ATOM 691 C CA . LEU A 1 82 ? 4.928 -5.761 3.620 1.00 88.19 82 LEU A CA 1
ATOM 692 C C . LEU A 1 82 ? 3.665 -6.099 4.422 1.00 88.19 82 LEU A C 1
ATOM 694 O O . LEU A 1 82 ? 3.487 -5.636 5.550 1.00 88.19 82 LEU A O 1
ATOM 698 N N . TRP A 1 83 ? 2.780 -6.925 3.858 1.00 90.88 83 TRP A N 1
ATOM 699 C CA . TRP A 1 83 ? 1.557 -7.325 4.547 1.00 90.88 83 TRP A CA 1
ATOM 700 C C . TRP A 1 83 ? 1.848 -8.140 5.810 1.00 90.88 83 TRP A C 1
ATOM 702 O O . TRP A 1 83 ? 1.247 -7.887 6.856 1.00 90.88 83 TRP A O 1
ATOM 712 N N . THR A 1 84 ? 2.790 -9.080 5.735 1.00 90.06 84 THR A N 1
ATOM 713 C CA . THR A 1 84 ? 3.195 -9.900 6.885 1.00 90.06 84 THR A CA 1
ATOM 714 C C . THR A 1 84 ? 3.762 -9.034 8.006 1.00 90.06 84 THR A C 1
ATOM 716 O O . THR A 1 84 ? 3.427 -9.242 9.175 1.00 90.0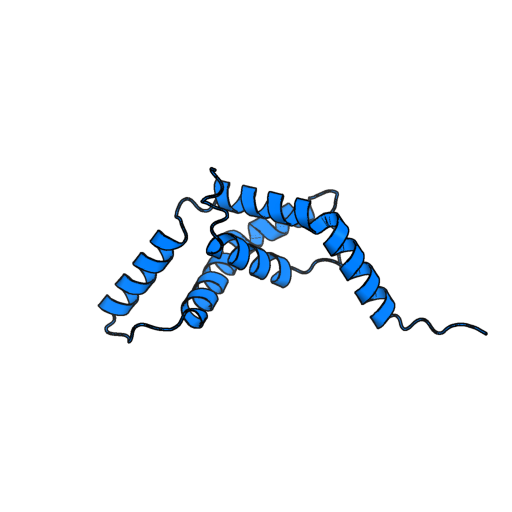6 84 THR A O 1
ATOM 719 N N . ASP A 1 85 ? 4.566 -8.027 7.676 1.00 89.00 85 ASP A N 1
ATOM 720 C CA . ASP A 1 85 ? 5.167 -7.172 8.692 1.00 89.00 85 ASP A CA 1
ATOM 721 C C . ASP A 1 85 ? 4.185 -6.156 9.283 1.00 89.00 85 ASP A C 1
ATOM 723 O O . ASP A 1 85 ? 4.229 -5.893 10.489 1.00 89.00 85 ASP A O 1
ATOM 727 N N . ILE A 1 86 ? 3.224 -5.664 8.493 1.00 88.69 86 ILE A N 1
ATOM 728 C CA . ILE A 1 86 ? 2.108 -4.853 9.00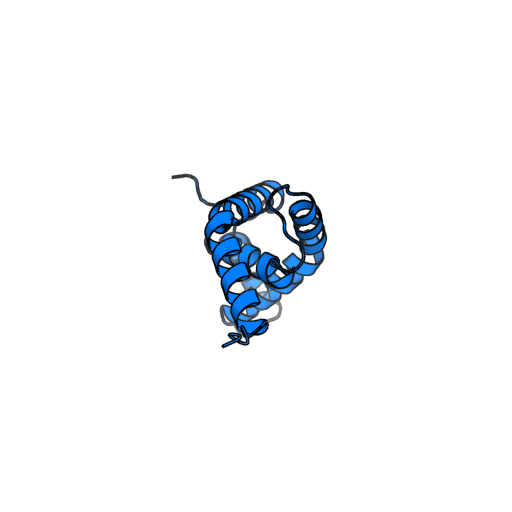2 1.00 88.69 86 ILE A CA 1
ATOM 729 C C . ILE A 1 86 ? 1.245 -5.656 9.975 1.00 88.69 86 ILE A C 1
ATOM 731 O O . ILE A 1 86 ? 0.855 -5.134 11.017 1.00 88.69 86 ILE A O 1
ATOM 735 N N . GLN A 1 87 ? 0.979 -6.935 9.694 1.00 90.31 87 GLN A N 1
ATOM 736 C CA . GLN A 1 87 ? 0.204 -7.791 10.598 1.00 90.31 87 GLN A CA 1
ATOM 737 C C . GLN A 1 87 ? 0.855 -7.973 11.975 1.00 90.31 87 GLN A C 1
ATOM 739 O O . GLN A 1 87 ? 0.151 -8.232 12.954 1.00 90.31 87 GLN A O 1
ATOM 744 N N . ARG A 1 88 ? 2.182 -7.828 12.061 1.00 89.31 88 ARG A N 1
ATOM 745 C CA . ARG A 1 88 ? 2.953 -7.919 13.310 1.00 89.31 88 ARG A CA 1
ATOM 746 C C . ARG A 1 88 ? 2.939 -6.624 14.121 1.00 89.31 88 ARG A C 1
ATOM 748 O O . ARG A 1 88 ? 3.373 -6.629 15.271 1.00 89.31 88 ARG A O 1
ATOM 755 N N . GLN A 1 89 ? 2.442 -5.524 13.559 1.00 86.94 89 GLN A N 1
ATOM 756 C CA . GLN A 1 89 ? 2.436 -4.239 14.245 1.00 86.94 89 GLN A CA 1
ATOM 757 C C . GLN A 1 89 ? 1.393 -4.197 15.375 1.00 86.94 89 GLN A C 1
ATOM 759 O O . GLN A 1 89 ? 0.261 -4.653 15.199 1.00 86.94 89 GLN A O 1
ATOM 764 N N . PRO A 1 90 ? 1.705 -3.578 16.529 1.00 85.75 90 PRO A N 1
ATOM 765 C CA . PRO A 1 90 ? 0.802 -3.549 17.688 1.00 85.75 90 PRO A CA 1
ATOM 766 C C . PRO A 1 90 ? -0.503 -2.774 17.427 1.00 85.75 90 PRO A C 1
ATOM 768 O O . PRO A 1 90 ? -1.542 -3.030 18.052 1.00 85.75 90 PRO A O 1
ATOM 771 N N . TRP A 1 91 ? -0.465 -1.832 16.482 1.00 84.38 91 TRP A N 1
ATOM 772 C CA . TRP A 1 91 ? -1.614 -1.044 16.042 1.00 84.38 91 TRP A CA 1
ATOM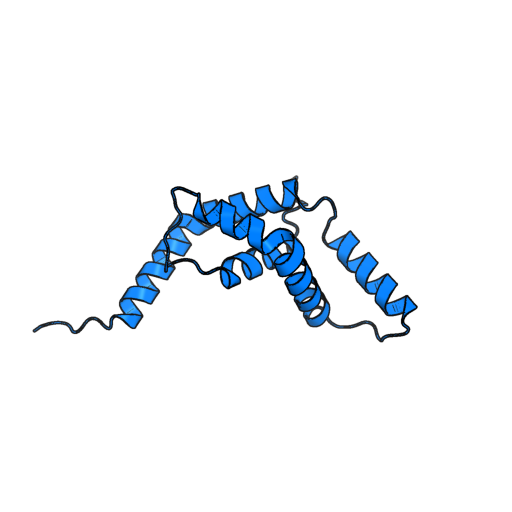 773 C C . TRP A 1 91 ? -2.468 -1.756 14.983 1.00 84.38 91 TRP A C 1
ATOM 775 O O . TRP A 1 91 ? -3.575 -1.300 14.696 1.00 84.38 91 TRP A O 1
ATOM 785 N N . PHE A 1 92 ? -2.023 -2.893 14.436 1.00 86.25 92 PHE A N 1
ATOM 786 C CA . PHE A 1 92 ? -2.792 -3.645 13.450 1.00 86.25 92 PHE A CA 1
ATOM 787 C C . PHE A 1 92 ? -4.086 -4.211 14.053 1.00 86.25 92 PHE A C 1
ATOM 789 O O . PHE A 1 92 ? -4.148 -4.670 15.202 1.00 86.25 92 PHE A O 1
ATOM 796 N N . ARG A 1 93 ? -5.163 -4.173 13.262 1.00 83.88 93 ARG A N 1
ATOM 797 C CA . ARG A 1 93 ? -6.478 -4.707 13.631 1.00 83.88 93 ARG A CA 1
ATOM 798 C C . ARG A 1 93 ? -7.079 -5.467 12.452 1.00 83.88 93 ARG A C 1
ATOM 800 O O . ARG A 1 93 ? -7.540 -4.872 11.477 1.00 83.88 93 ARG A O 1
ATOM 807 N N . LYS A 1 94 ? -7.118 -6.799 12.577 1.00 80.12 94 LYS A N 1
ATOM 808 C CA . LYS A 1 94 ? -7.727 -7.700 11.589 1.00 80.12 94 LYS A CA 1
ATOM 809 C C . LYS A 1 94 ? -9.186 -7.294 11.330 1.00 80.12 94 LYS A C 1
ATOM 811 O O . LYS A 1 94 ? -9.967 -7.149 12.269 1.00 80.12 94 LYS A O 1
ATOM 816 N N . GLY A 1 95 ? -9.541 -7.095 10.060 1.00 81.31 95 GLY A N 1
ATOM 817 C CA . GLY A 1 95 ? -10.889 -6.700 9.627 1.00 81.31 95 GLY A CA 1
ATOM 818 C C . GLY A 1 95 ? -11.153 -5.190 9.565 1.00 81.31 95 GLY A C 1
ATOM 819 O O . GLY A 1 95 ? -12.237 -4.801 9.139 1.00 81.31 95 GLY A O 1
ATOM 820 N N . LEU A 1 96 ? -10.196 -4.344 9.969 1.00 83.50 96 LEU A N 1
ATOM 821 C CA . LEU A 1 96 ? -10.249 -2.888 9.745 1.00 83.50 96 LEU A CA 1
ATOM 822 C C . LEU A 1 96 ? -9.275 -2.420 8.658 1.00 83.50 96 LEU A C 1
ATOM 824 O O . LEU A 1 96 ? -9.514 -1.385 8.047 1.00 83.50 96 LEU A O 1
ATOM 828 N N . LEU A 1 97 ? -8.221 -3.196 8.407 1.00 85.00 97 LEU A N 1
ATOM 829 C CA . LEU A 1 97 ? -7.283 -3.013 7.306 1.00 85.00 97 LEU A CA 1
ATOM 830 C C . LEU A 1 97 ? -7.361 -4.242 6.390 1.00 85.00 97 LEU A C 1
ATOM 832 O O . LEU A 1 97 ? -7.435 -5.370 6.895 1.00 85.00 97 LEU A O 1
ATOM 836 N N . ASN A 1 98 ? -7.345 -4.038 5.076 1.00 86.94 98 ASN A N 1
ATOM 837 C CA . ASN A 1 98 ? -7.214 -5.116 4.096 1.00 86.94 98 ASN A CA 1
ATOM 838 C C . ASN A 1 98 ? -5.873 -4.988 3.349 1.00 86.94 98 ASN A C 1
ATOM 840 O O . ASN A 1 98 ? -5.186 -3.973 3.461 1.00 86.94 98 ASN A O 1
ATOM 844 N N . ARG A 1 99 ? -5.469 -6.059 2.658 1.00 86.44 99 ARG A N 1
ATOM 845 C CA . ARG A 1 99 ? -4.185 -6.100 1.950 1.00 86.44 99 ARG A CA 1
ATOM 846 C C . ARG A 1 99 ? -4.173 -5.108 0.792 1.00 86.44 99 ARG A C 1
ATOM 848 O O . ARG A 1 99 ? -3.214 -4.358 0.663 1.00 86.44 99 ARG A O 1
ATOM 855 N N . ASP A 1 100 ? -5.246 -5.083 0.014 1.00 85.50 100 ASP A N 1
ATOM 856 C CA . ASP A 1 100 ? -5.334 -4.279 -1.205 1.00 85.50 100 ASP A CA 1
ATOM 857 C C . ASP A 1 100 ? -5.208 -2.777 -0.900 1.00 85.50 100 ASP A C 1
ATOM 859 O O . ASP A 1 100 ? -4.430 -2.093 -1.550 1.00 85.50 100 ASP A O 1
ATOM 863 N N . GLU A 1 101 ? -5.826 -2.278 0.179 1.00 85.62 101 GLU A N 1
ATOM 864 C CA . GLU A 1 101 ? -5.681 -0.880 0.623 1.00 85.62 101 GLU A CA 1
ATOM 865 C C . GLU A 1 101 ? -4.250 -0.536 1.029 1.00 85.62 101 GLU A C 1
ATOM 867 O O . GLU A 1 101 ? -3.807 0.596 0.841 1.00 85.62 101 GLU A O 1
ATOM 872 N N . VAL A 1 102 ? -3.522 -1.491 1.610 1.00 88.19 102 VAL A N 1
ATOM 873 C CA . VAL A 1 102 ? -2.111 -1.292 1.951 1.00 88.19 102 VAL A CA 1
ATOM 874 C C . VAL A 1 102 ? -1.264 -1.229 0.687 1.00 88.19 102 VAL A C 1
ATOM 876 O O . VAL A 1 102 ? -0.395 -0.364 0.603 1.00 88.19 102 VAL A O 1
ATOM 879 N N . MET A 1 103 ? -1.514 -2.110 -0.286 1.00 88.94 103 MET A N 1
ATOM 880 C CA . MET A 1 103 ? -0.784 -2.114 -1.557 1.00 88.94 103 MET A CA 1
ATOM 881 C C . MET A 1 103 ? -1.055 -0.829 -2.342 1.00 88.94 103 MET A C 1
ATOM 883 O O . MET A 1 103 ? -0.111 -0.141 -2.720 1.00 88.94 103 MET A O 1
ATOM 887 N N . ASP A 1 104 ? -2.323 -0.439 -2.490 1.00 86.44 104 ASP A N 1
ATOM 888 C CA . ASP A 1 104 ? -2.715 0.815 -3.141 1.00 86.44 104 ASP A CA 1
ATOM 889 C C . ASP A 1 104 ? -2.034 2.019 -2.488 1.00 86.44 104 ASP A C 1
ATOM 891 O O . ASP A 1 104 ? -1.480 2.884 -3.168 1.00 86.44 104 ASP A O 1
ATOM 895 N N . ARG A 1 105 ? -2.023 2.059 -1.152 1.00 88.00 105 ARG A N 1
ATOM 896 C CA . ARG A 1 105 ? -1.378 3.131 -0.395 1.00 88.00 105 ARG A CA 1
ATOM 897 C C . ARG A 1 105 ? 0.139 3.130 -0.567 1.00 88.00 105 ARG A C 1
ATOM 899 O O . ARG A 1 105 ? 0.718 4.208 -0.675 1.00 88.00 105 ARG A O 1
ATOM 906 N N . MET A 1 106 ? 0.776 1.962 -0.626 1.00 86.81 106 MET A N 1
ATOM 907 C CA . MET A 1 106 ? 2.202 1.835 -0.933 1.00 86.81 106 MET A CA 1
ATOM 908 C C . MET A 1 106 ? 2.527 2.379 -2.318 1.00 86.81 106 MET A C 1
ATOM 910 O O . MET A 1 106 ? 3.440 3.191 -2.439 1.00 86.81 106 MET A O 1
ATOM 914 N N . ILE A 1 107 ? 1.760 1.995 -3.336 1.00 86.31 107 ILE A N 1
ATOM 915 C CA . ILE A 1 107 ? 1.937 2.472 -4.710 1.00 86.31 107 ILE A CA 1
ATOM 916 C C . ILE A 1 107 ? 1.754 3.990 -4.764 1.00 86.31 107 ILE A C 1
ATOM 918 O O . ILE A 1 107 ? 2.601 4.696 -5.303 1.00 86.31 107 ILE A O 1
ATOM 922 N N . SER A 1 108 ? 0.696 4.522 -4.143 1.00 86.56 108 SER A N 1
ATOM 923 C CA . SER A 1 108 ? 0.477 5.968 -4.068 1.00 86.56 108 SER A CA 1
ATOM 924 C C . SER A 1 108 ? 1.634 6.695 -3.385 1.00 86.56 108 SER A C 1
ATOM 926 O O . SER A 1 108 ? 2.098 7.705 -3.900 1.00 86.56 108 SER A O 1
ATOM 928 N N . LEU A 1 109 ? 2.126 6.192 -2.249 1.00 84.56 109 LEU A N 1
ATOM 929 C CA . LEU A 1 109 ? 3.262 6.793 -1.549 1.00 84.56 109 LEU A CA 1
ATOM 930 C C . LEU A 1 109 ? 4.548 6.719 -2.376 1.00 84.56 109 LEU A C 1
ATOM 932 O O . LEU A 1 109 ? 5.303 7.687 -2.398 1.00 84.56 109 LEU A O 1
ATOM 936 N N . PHE A 1 110 ? 4.777 5.612 -3.078 1.00 82.94 110 PHE A N 1
ATOM 937 C CA . PHE A 1 110 ? 5.921 5.449 -3.968 1.00 82.94 110 PHE A CA 1
ATOM 938 C C . PHE A 1 110 ? 5.893 6.471 -5.113 1.00 82.94 110 PHE A C 1
ATOM 940 O O . PHE A 1 110 ? 6.874 7.185 -5.309 1.00 82.94 110 PHE A O 1
ATOM 947 N N . ILE A 1 111 ? 4.748 6.612 -5.794 1.00 80.06 111 ILE A N 1
ATOM 948 C CA . ILE A 1 111 ? 4.549 7.575 -6.890 1.00 80.06 111 ILE A CA 1
ATOM 949 C C . ILE A 1 111 ? 4.679 9.025 -6.406 1.00 80.06 111 ILE A C 1
ATOM 951 O O . ILE A 1 111 ? 5.287 9.846 -7.081 1.00 80.06 111 ILE A O 1
ATOM 955 N N . ILE A 1 112 ? 4.138 9.351 -5.227 1.00 79.62 112 ILE A N 1
ATOM 956 C CA . ILE A 1 112 ? 4.216 10.704 -4.641 1.00 79.62 112 ILE A CA 1
ATOM 957 C C . ILE A 1 112 ? 5.657 11.066 -4.221 1.00 79.62 112 ILE A C 1
ATOM 959 O O . ILE A 1 112 ? 5.932 12.211 -3.874 1.00 79.62 112 ILE A O 1
ATOM 963 N N . GLY A 1 113 ? 6.598 10.119 -4.274 1.00 65.06 113 GLY A N 1
ATOM 964 C CA . GLY A 1 113 ? 7.990 10.374 -3.932 1.00 65.06 113 GLY A CA 1
ATOM 965 C C . GLY A 1 113 ? 8.269 10.199 -2.444 1.00 65.06 113 GLY A C 1
ATOM 966 O O . GLY A 1 113 ? 9.058 10.939 -1.873 1.00 65.06 113 GLY A O 1
ATOM 967 N N . ALA A 1 114 ? 7.682 9.186 -1.796 1.00 55.38 114 ALA A N 1
ATOM 968 C CA . ALA A 1 114 ? 8.099 8.749 -0.457 1.00 55.38 114 ALA A CA 1
ATOM 969 C C . ALA A 1 114 ? 9.607 8.433 -0.351 1.00 55.38 114 ALA A C 1
ATOM 971 O O . ALA A 1 114 ? 10.142 8.430 0.752 1.00 55.38 114 ALA A O 1
ATOM 972 N N . ALA A 1 115 ? 10.285 8.200 -1.480 1.00 48.91 115 ALA A N 1
ATOM 973 C CA . ALA A 1 115 ? 11.739 8.068 -1.573 1.00 48.91 115 ALA A CA 1
ATOM 974 C C . ALA A 1 115 ? 12.500 9.418 -1.623 1.00 48.91 115 ALA A C 1
ATOM 976 O O . ALA A 1 115 ? 13.724 9.414 -1.604 1.00 48.91 115 ALA A O 1
ATOM 977 N N . VAL A 1 116 ? 11.804 10.561 -1.690 1.00 44.19 116 VAL A N 1
ATOM 978 C CA . VAL A 1 116 ? 12.368 11.913 -1.909 1.00 44.19 116 VAL A CA 1
ATOM 979 C C . VAL A 1 116 ? 11.994 12.884 -0.775 1.00 44.19 116 VAL A C 1
ATOM 981 O O . VAL A 1 116 ? 12.072 14.097 -0.926 1.00 44.19 116 VAL A O 1
ATOM 984 N N . ALA A 1 117 ? 11.587 12.383 0.394 1.00 41.88 117 ALA A N 1
ATOM 985 C CA . ALA A 1 117 ? 11.406 13.231 1.572 1.00 41.88 117 ALA A CA 1
ATOM 986 C C . ALA A 1 117 ? 12.748 13.465 2.296 1.00 41.88 117 ALA A C 1
ATOM 988 O O . ALA A 1 117 ? 12.902 13.093 3.455 1.00 41.88 117 ALA A O 1
ATOM 989 N N . GLU A 1 118 ? 13.708 14.085 1.608 1.00 40.59 118 GLU A N 1
ATOM 990 C CA . GLU A 1 118 ? 14.728 14.913 2.256 1.00 40.59 118 GLU A CA 1
ATOM 991 C C . GLU A 1 118 ? 14.538 16.357 1.784 1.00 40.59 118 GLU A C 1
ATOM 993 O O . GLU A 1 118 ? 14.759 16.696 0.620 1.00 40.59 118 GLU A O 1
ATOM 998 N N . GLY A 1 119 ? 14.068 17.176 2.723 1.00 39.28 119 GLY A N 1
ATOM 999 C CA . GLY A 1 119 ? 13.846 18.614 2.632 1.00 39.28 119 GLY A CA 1
ATOM 1000 C C . GLY A 1 119 ? 13.366 19.131 3.976 1.00 39.28 119 GLY A C 1
ATOM 1001 O O . GLY A 1 119 ? 12.148 19.008 4.233 1.00 39.28 119 GLY A O 1
#

Foldseek 3Di:
DDPPPPPVVVLVVVLVVLCVVCVVVLLVLLLVVCQVPPPDAPVRLLVVVQVVCVVVVHDDDDPVVSLVVVLVCCCPPPLVVSVVVLCVDPSDDPSSDDSSVSSNSSSVCRNVPSVPPDD